Protein AF-A0A9D1VK44-F1 (afdb_monomer)

Solvent-accessible surface area (backbone atoms only — not comparable to full-atom values): 9020 Å² total; per-residue (Å²): 110,69,69,59,54,52,52,53,50,52,52,52,51,51,52,52,52,53,52,52,52,53,51,53,52,52,52,50,50,52,52,49,49,52,53,49,53,51,46,45,76,77,48,66,96,81,72,76,74,81,75,98,68,89,51,65,71,57,52,52,51,41,52,53,52,37,50,54,50,52,52,49,52,49,53,52,50,51,49,55,50,49,48,52,51,51,40,51,51,49,54,53,50,52,54,64,50,46,57,60,44,54,52,49,40,53,52,24,54,52,50,30,51,50,28,63,76,68,70,48,62,67,69,57,36,55,48,23,51,51,51,38,55,50,47,51,52,52,52,51,54,53,52,52,56,52,60,73,52,47,79,74,79,74,79,65,82,75,87,133

InterPro domains:
  IPR003661 Signal transduction histidine kinase, dimerisation/phosphoacceptor domain [PF00512] (86-145)
  IPR003661 Signal transduction histidine kinase, dimerisation/phosphoacceptor domain [SM00388] (85-153)
  IPR003661 Signal transduction histidine kinase, dimerisation/phosphoacceptor domain [cd00082] (83-144)
  IPR036097 Signal transduction histidine kinase, dimerisation/phosphoacceptor domain superfamily [SSF47384] (68-148)

Mean predicted aligned error: 12.7 Å

Sequence (160 aa):
MLVLFIILSAVLLSLLIWQKIKYWTLEKDIAYISSRLESLSLTSENGYLLLPTDCIAVKKLGASINRLLQDFYTDKAEFKRSQRAMAQVLTNISHDIRTPLTVLKGNSEMLFSRAKESSLPESFQAMAEKIDQKADQLTAAINDYHLYLQPYPLRGGSDC

Nearest PDB structures (foldseek):
  5c21-assembly1_B  TM=5.9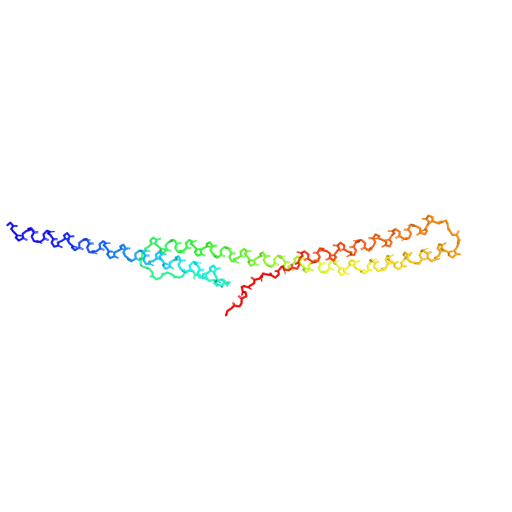64E-01  e=3.259E+00  Escherichia coli
  5nen-assembly1_B  TM=4.465E-01  e=1.167E+00  Serratia marcescens
  5c21-assembly1_A  TM=4.321E-01  e=6.729E+00  Escherichia coli

Radius of gyration: 35.54 Å; Cα contacts (8 Å, |Δi|>4): 63; chains: 1; bounding box: 73×33×110 Å

Structure (mmCIF, N/CA/C/O backbone):
data_AF-A0A9D1VK44-F1
#
_entry.id   AF-A0A9D1VK44-F1
#
loop_
_atom_site.group_PDB
_atom_site.id
_atom_site.type_symbol
_atom_site.label_atom_id
_atom_site.label_alt_id
_atom_site.label_comp_id
_atom_site.label_asym_id
_atom_site.label_entity_id
_atom_site.label_seq_id
_atom_site.pdbx_PDB_ins_code
_atom_site.Cartn_x
_atom_site.Cartn_y
_atom_site.Cartn_z
_atom_site.occupancy
_atom_site.B_iso_or_equiv
_atom_site.auth_seq_id
_atom_site.auth_comp_id
_atom_site.auth_asym_id
_atom_site.auth_atom_id
_atom_site.pdbx_PDB_model_num
ATOM 1 N N . MET A 1 1 ? 41.505 -3.090 -60.498 1.00 84.88 1 MET A N 1
ATOM 2 C CA . MET A 1 1 ? 41.719 -3.840 -59.240 1.00 84.88 1 MET A CA 1
ATOM 3 C C . MET A 1 1 ? 41.717 -2.935 -58.008 1.00 84.88 1 MET A C 1
ATOM 5 O O . MET A 1 1 ? 40.792 -3.063 -57.225 1.00 84.88 1 MET A O 1
ATOM 9 N N . LEU A 1 2 ? 42.644 -1.976 -57.847 1.00 91.06 2 LEU A N 1
ATOM 10 C CA . LEU A 1 2 ? 42.716 -1.113 -56.644 1.00 91.06 2 LEU A CA 1
ATOM 11 C C . LEU A 1 2 ? 41.445 -0.291 -56.359 1.00 91.06 2 LEU A C 1
ATOM 13 O O . LEU A 1 2 ? 40.969 -0.278 -55.231 1.00 91.06 2 LEU A O 1
ATOM 17 N N . VAL A 1 3 ? 40.852 0.330 -57.383 1.00 92.81 3 VAL A N 1
ATOM 18 C CA . VAL A 1 3 ? 39.609 1.114 -57.230 1.00 92.81 3 VAL A CA 1
ATOM 19 C C . VAL A 1 3 ? 38.457 0.251 -56.701 1.00 92.81 3 VAL A C 1
ATOM 21 O O . VAL A 1 3 ? 37.699 0.687 -55.842 1.00 92.81 3 VAL A O 1
ATOM 24 N N . LEU A 1 4 ? 38.368 -1.004 -57.152 1.00 91.81 4 LEU A N 1
ATOM 25 C CA . LEU A 1 4 ? 37.338 -1.943 -56.709 1.00 91.81 4 LEU A CA 1
ATOM 26 C C . LEU A 1 4 ? 37.522 -2.321 -55.230 1.00 91.81 4 LEU A C 1
ATOM 28 O O . LEU A 1 4 ? 36.548 -2.347 -54.486 1.00 91.81 4 LEU A O 1
ATOM 32 N N . PHE A 1 5 ? 38.768 -2.523 -54.783 1.00 92.69 5 PHE A N 1
ATOM 33 C CA . PHE A 1 5 ? 39.081 -2.754 -53.368 1.00 92.69 5 PHE A CA 1
ATOM 34 C C . PHE A 1 5 ? 38.75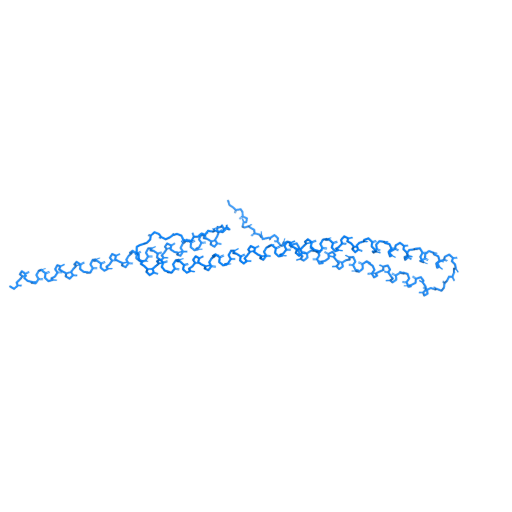8 -1.543 -52.484 1.00 92.69 5 PHE A C 1
ATOM 36 O O . PHE A 1 5 ? 38.241 -1.720 -51.383 1.00 92.69 5 PHE A O 1
ATOM 43 N N . ILE A 1 6 ? 39.008 -0.321 -52.962 1.00 94.81 6 ILE A N 1
ATOM 44 C CA . ILE A 1 6 ? 38.684 0.910 -52.224 1.00 94.81 6 ILE A CA 1
ATOM 45 C C . ILE A 1 6 ? 37.168 1.056 -52.055 1.00 94.81 6 ILE A C 1
ATOM 47 O O . ILE A 1 6 ? 36.704 1.330 -50.951 1.00 94.81 6 ILE A O 1
ATOM 51 N N . ILE A 1 7 ? 36.391 0.817 -53.115 1.00 94.94 7 ILE A N 1
ATOM 52 C CA . ILE A 1 7 ? 34.923 0.882 -53.056 1.00 94.94 7 ILE A CA 1
ATOM 53 C C . ILE A 1 7 ? 34.377 -0.192 -52.110 1.00 94.94 7 ILE A C 1
ATOM 55 O O . ILE A 1 7 ? 33.554 0.115 -51.251 1.00 94.94 7 ILE A O 1
ATOM 59 N N . LEU A 1 8 ? 34.865 -1.432 -52.213 1.00 93.56 8 LEU A N 1
ATOM 60 C CA . LEU A 1 8 ? 34.428 -2.530 -51.348 1.00 93.56 8 LEU A CA 1
ATOM 61 C C . LEU A 1 8 ? 34.736 -2.242 -49.869 1.00 93.56 8 LEU A C 1
ATOM 63 O O . LEU A 1 8 ? 33.892 -2.460 -49.001 1.00 93.56 8 LEU A O 1
ATOM 67 N N . SER A 1 9 ? 35.923 -1.691 -49.599 1.00 92.81 9 SER A N 1
ATOM 68 C CA . SER A 1 9 ? 36.342 -1.256 -48.264 1.00 92.81 9 SER A CA 1
ATOM 69 C C . SER A 1 9 ? 35.457 -0.127 -47.727 1.00 92.81 9 SER A C 1
ATOM 71 O O . SER A 1 9 ? 34.981 -0.204 -46.596 1.00 92.81 9 SER A O 1
ATOM 73 N N . ALA A 1 10 ? 35.151 0.883 -48.546 1.00 94.81 10 ALA A N 1
ATOM 74 C CA . ALA A 1 10 ? 34.282 1.993 -48.158 1.00 94.81 10 ALA A CA 1
ATOM 75 C C . ALA A 1 10 ? 32.849 1.533 -47.841 1.00 94.81 10 ALA A C 1
ATOM 77 O O . ALA A 1 10 ? 32.267 1.964 -46.843 1.00 94.81 10 ALA A O 1
ATOM 78 N N . VAL A 1 11 ? 32.294 0.614 -48.640 1.00 95.19 11 VAL A N 1
ATOM 79 C CA . VAL A 1 11 ? 30.973 0.018 -48.389 1.00 95.19 11 VAL A CA 1
ATOM 80 C C . VAL A 1 11 ? 30.977 -0.747 -47.067 1.00 95.19 11 VAL A C 1
ATOM 82 O O . VAL A 1 11 ? 30.095 -0.527 -46.235 1.00 95.19 11 VAL A O 1
ATOM 85 N N . LEU A 1 12 ? 31.992 -1.578 -46.821 1.00 93.00 12 LEU A N 1
ATOM 86 C CA . LEU A 1 12 ? 32.113 -2.320 -45.568 1.00 93.00 12 LEU A CA 1
ATOM 87 C C . LEU A 1 12 ? 32.220 -1.376 -44.360 1.00 93.00 12 LEU A C 1
ATOM 89 O O . LEU A 1 12 ? 31.523 -1.565 -43.364 1.00 93.00 12 LEU A O 1
ATOM 93 N N . LEU A 1 13 ? 33.028 -0.317 -44.468 1.00 94.25 13 LEU A N 1
ATOM 94 C CA . LEU A 1 13 ? 33.185 0.687 -43.417 1.00 94.25 13 LEU A CA 1
ATOM 95 C C . LEU A 1 13 ? 31.858 1.398 -43.114 1.00 94.25 13 LEU A C 1
ATOM 97 O O . LEU A 1 13 ? 31.506 1.584 -41.951 1.00 94.25 13 LEU A O 1
ATOM 101 N N . SER A 1 14 ? 31.089 1.744 -44.151 1.00 91.06 14 SER A N 1
ATOM 102 C CA . SER A 1 14 ? 29.781 2.389 -43.995 1.00 91.06 14 SER A CA 1
ATOM 103 C C . SER A 1 14 ? 28.766 1.496 -43.271 1.00 91.06 14 SER A C 1
ATOM 105 O O . SER A 1 14 ? 28.054 1.970 -42.384 1.00 91.06 14 SER A O 1
ATOM 107 N N . LEU A 1 15 ? 28.756 0.190 -43.568 1.00 92.56 15 LEU A N 1
ATOM 108 C CA . LEU A 1 15 ? 27.903 -0.789 -42.890 1.00 92.56 15 LEU A CA 1
ATOM 109 C C . LEU A 1 15 ? 28.279 -0.933 -41.410 1.00 92.56 15 LEU A C 1
ATOM 111 O O . LEU A 1 15 ? 27.393 -0.948 -40.555 1.00 92.56 15 LEU A O 1
ATOM 115 N N . LEU A 1 16 ? 29.579 -0.969 -41.095 1.00 91.25 16 LEU A N 1
ATOM 116 C CA . LEU A 1 16 ? 30.067 -1.038 -39.713 1.00 91.25 16 LEU A CA 1
ATOM 117 C C . LEU A 1 16 ? 29.696 0.214 -38.907 1.00 91.25 16 LEU A C 1
ATOM 119 O O . LEU A 1 16 ? 29.247 0.104 -37.764 1.00 91.25 16 LEU A O 1
ATOM 123 N N . ILE A 1 17 ? 29.836 1.403 -39.501 1.00 90.81 17 ILE A N 1
ATOM 124 C CA . ILE A 1 17 ? 29.435 2.668 -38.869 1.00 90.81 17 ILE A CA 1
ATOM 125 C C . ILE A 1 17 ? 27.926 2.667 -38.603 1.00 90.81 17 ILE A C 1
ATOM 127 O O . ILE A 1 17 ? 27.497 2.987 -37.493 1.00 90.81 17 ILE A O 1
ATOM 131 N N . TRP A 1 18 ? 27.118 2.246 -39.580 1.00 90.31 18 TRP A N 1
ATOM 132 C CA . TRP A 1 18 ? 25.665 2.191 -39.425 1.00 90.31 18 TRP A CA 1
ATOM 133 C C . TRP A 1 18 ? 25.230 1.217 -38.326 1.00 90.31 18 TRP A C 1
ATOM 135 O O . TRP A 1 18 ? 24.371 1.548 -37.502 1.00 90.31 18 TRP A O 1
ATOM 145 N N . GLN A 1 19 ? 25.860 0.043 -38.264 1.00 85.06 19 GLN A N 1
ATOM 146 C CA . GLN A 1 19 ? 25.600 -0.945 -37.223 1.00 85.06 19 GLN A CA 1
ATOM 147 C C . GLN A 1 19 ? 25.933 -0.386 -35.837 1.00 85.06 19 GLN A C 1
ATOM 149 O O . GLN A 1 19 ? 25.120 -0.494 -34.918 1.00 85.06 19 GLN A O 1
ATOM 154 N N . LYS A 1 20 ? 27.081 0.282 -35.691 1.00 86.06 20 LYS A N 1
ATOM 155 C CA . LYS A 1 20 ? 27.512 0.868 -34.418 1.00 86.06 20 LYS A CA 1
ATOM 156 C C . LYS A 1 20 ? 26.557 1.957 -33.924 1.00 86.06 20 LYS A C 1
ATOM 158 O O . LYS A 1 20 ? 26.226 1.968 -32.741 1.00 86.06 20 LYS A O 1
ATOM 163 N N . ILE A 1 21 ? 26.060 2.813 -34.823 1.00 82.25 21 ILE A N 1
ATOM 164 C CA . ILE A 1 21 ? 25.057 3.837 -34.486 1.00 82.25 21 ILE A CA 1
ATOM 165 C C . ILE A 1 21 ? 23.777 3.181 -33.951 1.00 82.25 21 ILE A C 1
ATOM 167 O O . ILE A 1 21 ? 23.278 3.594 -32.907 1.00 82.25 21 ILE A O 1
ATOM 171 N N . LYS A 1 22 ? 23.276 2.121 -34.602 1.00 81.38 22 LYS A N 1
ATOM 172 C CA . LYS A 1 22 ? 22.075 1.407 -34.132 1.00 81.38 22 LYS A CA 1
ATOM 173 C C . LYS A 1 22 ? 22.243 0.801 -32.737 1.00 81.38 22 LYS A C 1
ATOM 175 O O . LYS A 1 22 ? 21.322 0.909 -31.930 1.00 81.38 22 LYS A O 1
ATOM 180 N N . TYR A 1 23 ? 23.394 0.192 -32.449 1.00 81.31 23 TYR A N 1
ATOM 181 C CA . TYR A 1 23 ? 23.675 -0.365 -31.121 1.00 81.31 23 TYR A CA 1
ATOM 182 C C . TYR A 1 23 ? 23.718 0.718 -30.040 1.00 81.31 23 TYR A C 1
ATOM 184 O O . TYR A 1 23 ? 23.100 0.554 -28.993 1.00 81.31 23 TYR A O 1
ATOM 192 N N . TRP A 1 24 ? 24.375 1.846 -30.320 1.00 76.25 24 TRP A N 1
ATOM 193 C CA . TRP A 1 24 ? 24.466 2.966 -29.380 1.00 76.25 24 TRP A CA 1
ATOM 194 C C . TRP A 1 24 ? 23.103 3.593 -29.069 1.00 76.25 24 TRP A C 1
ATOM 196 O O . TRP A 1 24 ? 22.844 3.964 -27.926 1.00 76.25 24 TRP A O 1
ATOM 206 N N . THR A 1 25 ? 22.217 3.708 -30.061 1.00 76.06 25 THR A N 1
ATOM 207 C CA . THR A 1 25 ? 20.848 4.193 -29.830 1.00 76.06 25 THR A CA 1
ATOM 208 C C . THR A 1 25 ? 20.051 3.220 -28.960 1.00 76.06 25 THR A C 1
ATOM 210 O O . THR A 1 25 ? 19.405 3.650 -28.011 1.00 76.06 25 THR A O 1
ATOM 213 N N . LEU A 1 26 ? 20.148 1.912 -29.220 1.00 75.12 26 LEU A N 1
ATOM 214 C CA . LEU A 1 26 ? 19.444 0.894 -28.435 1.00 75.12 26 LEU A CA 1
ATOM 215 C C . LEU A 1 26 ? 19.900 0.867 -26.969 1.00 75.12 26 LEU A C 1
ATOM 217 O O . LEU A 1 26 ? 19.076 0.746 -26.068 1.00 75.12 26 LEU A O 1
ATOM 221 N N . GLU A 1 27 ? 21.203 0.999 -26.728 1.00 77.81 27 GLU A N 1
ATOM 222 C CA . GLU A 1 27 ? 21.768 1.041 -25.378 1.00 77.81 27 GLU A CA 1
ATOM 223 C C . GLU A 1 27 ? 21.270 2.264 -24.594 1.00 77.81 27 GLU A C 1
ATOM 225 O O . GLU A 1 27 ? 20.874 2.138 -23.435 1.00 77.81 27 GLU A O 1
ATOM 230 N N . LYS A 1 28 ? 21.190 3.432 -25.247 1.00 75.75 28 LYS A N 1
ATOM 231 C CA . LYS A 1 28 ? 20.604 4.644 -24.653 1.00 75.75 28 LYS A CA 1
ATOM 232 C C . LYS A 1 28 ? 19.123 4.480 -24.340 1.00 75.75 28 LYS A C 1
ATOM 234 O O . LYS A 1 28 ? 18.696 4.898 -23.269 1.00 75.75 28 LYS A O 1
ATOM 239 N N . ASP A 1 29 ? 18.358 3.861 -25.234 1.00 74.31 29 ASP A N 1
ATOM 240 C CA . ASP A 1 29 ? 16.934 3.614 -25.012 1.00 74.31 29 ASP A CA 1
ATOM 241 C C . ASP A 1 29 ? 16.710 2.678 -23.817 1.00 74.31 29 ASP A C 1
ATOM 243 O O . ASP A 1 29 ? 15.848 2.939 -22.982 1.00 74.31 29 ASP A O 1
ATOM 247 N N . ILE A 1 30 ? 17.514 1.616 -23.690 1.00 75.31 30 ILE A N 1
ATOM 248 C CA . ILE A 1 30 ? 17.455 0.691 -22.548 1.00 75.31 30 ILE A CA 1
ATOM 249 C C . ILE A 1 30 ? 17.859 1.403 -21.252 1.00 75.31 30 ILE A C 1
ATOM 251 O O . ILE A 1 30 ? 17.156 1.282 -20.251 1.00 75.31 30 ILE A O 1
ATOM 255 N N . ALA A 1 31 ? 18.937 2.190 -21.260 1.00 78.50 31 ALA A N 1
ATOM 256 C CA . ALA A 1 31 ? 19.344 2.980 -20.096 1.00 78.50 31 ALA A CA 1
ATOM 257 C C . ALA A 1 31 ? 18.275 4.017 -19.698 1.00 78.50 31 ALA A C 1
ATOM 259 O O . ALA A 1 31 ? 18.029 4.254 -18.511 1.00 78.50 31 ALA A O 1
ATOM 260 N N . TYR A 1 32 ? 17.586 4.602 -20.682 1.00 74.56 32 TYR A N 1
ATOM 261 C CA . TYR A 1 32 ? 16.466 5.508 -20.454 1.00 74.56 32 TYR A CA 1
ATOM 262 C C . TYR A 1 32 ? 15.256 4.781 -19.850 1.00 74.56 32 TYR A C 1
ATOM 264 O O . TYR A 1 32 ? 14.671 5.281 -18.894 1.00 74.56 32 TYR A O 1
ATOM 272 N N . ILE A 1 33 ? 14.913 3.578 -20.330 1.00 73.44 33 ILE A N 1
ATOM 273 C CA . ILE A 1 33 ? 13.887 2.730 -19.698 1.00 73.44 33 ILE A CA 1
ATOM 274 C C . ILE A 1 33 ? 14.246 2.474 -18.239 1.00 73.44 33 ILE A C 1
ATOM 276 O O . ILE A 1 33 ? 13.422 2.746 -17.372 1.00 73.44 33 ILE A O 1
ATOM 280 N N . SER A 1 34 ? 15.459 1.989 -17.969 1.00 73.12 34 SER A N 1
ATOM 281 C CA . SER A 1 34 ? 15.895 1.621 -16.619 1.00 73.12 34 SER A CA 1
ATOM 282 C C . SER A 1 34 ? 15.846 2.805 -15.655 1.00 73.12 34 SER A C 1
ATOM 284 O O . SER A 1 34 ? 15.250 2.694 -14.588 1.00 73.12 34 SER A O 1
ATOM 286 N N . SER A 1 35 ? 16.379 3.962 -16.055 1.00 72.06 35 SER A N 1
ATOM 287 C CA . SER A 1 35 ? 16.362 5.175 -15.222 1.00 72.06 35 SER A CA 1
ATOM 288 C C . SER A 1 35 ? 14.951 5.726 -14.998 1.00 72.06 35 SER A C 1
ATOM 290 O O . SER A 1 35 ? 14.620 6.176 -13.901 1.00 72.06 35 SER A O 1
ATOM 292 N N . ARG A 1 36 ? 14.070 5.659 -16.004 1.00 69.12 36 ARG A N 1
ATOM 293 C CA . ARG A 1 36 ? 12.669 6.061 -15.836 1.00 69.12 36 ARG A CA 1
ATOM 294 C C . ARG A 1 36 ? 11.899 5.087 -14.951 1.00 69.12 36 ARG A C 1
ATOM 296 O O . ARG A 1 36 ? 11.098 5.550 -14.145 1.00 69.12 36 ARG A O 1
ATOM 303 N N . LEU A 1 37 ? 12.158 3.785 -15.054 1.00 66.56 37 LEU A N 1
ATOM 304 C CA . LEU A 1 37 ? 11.573 2.765 -14.182 1.00 66.56 37 LEU A CA 1
ATOM 305 C C . LEU A 1 37 ? 11.994 2.978 -12.720 1.00 66.56 37 LEU A C 1
ATOM 307 O O . LEU A 1 37 ? 11.158 2.921 -11.824 1.00 66.56 37 LEU A O 1
ATOM 311 N N . GLU A 1 38 ? 13.266 3.305 -12.495 1.00 64.81 38 GLU A N 1
ATOM 312 C CA . GLU A 1 38 ? 13.806 3.655 -11.179 1.00 64.81 38 GLU A CA 1
ATOM 313 C C . GLU A 1 38 ? 13.151 4.931 -10.631 1.00 64.81 38 GLU A C 1
ATOM 315 O O . GLU A 1 38 ? 12.665 4.946 -9.502 1.00 64.81 38 GLU A O 1
ATOM 320 N N . SER A 1 39 ? 13.002 5.969 -11.461 1.00 63.09 39 SER A N 1
ATOM 321 C CA . SER A 1 39 ? 12.308 7.198 -11.058 1.00 63.09 39 SER A CA 1
ATOM 322 C C . SER A 1 39 ? 10.813 6.998 -10.780 1.00 63.09 39 SER A C 1
ATOM 324 O O . SER A 1 39 ? 10.290 7.627 -9.873 1.00 63.09 39 SER A O 1
ATOM 326 N N . LEU A 1 40 ? 10.125 6.104 -11.501 1.00 60.59 40 LEU A N 1
ATOM 327 C CA . LEU A 1 40 ? 8.721 5.748 -11.248 1.00 60.59 40 LEU A CA 1
ATOM 328 C C . LEU A 1 40 ? 8.564 4.917 -9.971 1.00 60.59 40 LEU A C 1
ATOM 330 O O . LEU A 1 40 ? 7.582 5.068 -9.247 1.00 60.59 40 LEU A O 1
ATOM 334 N N . SER A 1 41 ? 9.551 4.070 -9.667 1.00 52.69 41 SER A N 1
ATOM 335 C CA . SER A 1 41 ? 9.616 3.354 -8.392 1.00 52.69 41 SER A CA 1
ATOM 336 C C . SER A 1 41 ? 9.822 4.307 -7.210 1.00 52.69 41 SER A C 1
ATOM 338 O O . SER A 1 41 ? 9.363 4.012 -6.108 1.00 52.69 41 SER A O 1
ATOM 340 N N . LEU A 1 42 ? 10.510 5.432 -7.430 1.00 50.38 42 LEU A N 1
ATOM 341 C CA . LEU A 1 42 ? 10.851 6.418 -6.399 1.00 50.38 42 LEU A CA 1
ATOM 342 C C . LEU A 1 42 ? 9.859 7.588 -6.322 1.00 50.38 42 LEU A C 1
ATOM 344 O O . LEU A 1 42 ? 9.756 8.248 -5.292 1.00 50.38 42 LEU A O 1
ATOM 348 N N . THR A 1 43 ? 9.134 7.889 -7.398 1.00 50.62 43 THR A N 1
ATOM 349 C CA . THR A 1 43 ? 8.294 9.081 -7.526 1.00 50.62 43 THR A CA 1
ATOM 350 C C . THR A 1 43 ? 7.041 8.772 -8.349 1.00 50.62 43 THR A C 1
ATOM 352 O O . THR A 1 43 ? 7.098 8.553 -9.555 1.00 50.62 43 THR A O 1
ATOM 355 N N . SER A 1 44 ? 5.891 8.901 -7.688 1.00 51.44 44 SER A N 1
ATOM 356 C CA . SER A 1 44 ? 4.568 9.189 -8.258 1.00 51.44 44 SER A CA 1
ATOM 357 C C . SER A 1 44 ? 3.556 8.045 -8.407 1.00 51.44 44 SER A C 1
ATOM 359 O O . SER A 1 44 ? 3.764 6.988 -9.002 1.00 51.44 44 SER A O 1
ATOM 361 N N . GLU A 1 45 ? 2.384 8.348 -7.859 1.00 53.69 45 GLU A N 1
ATOM 362 C CA . GLU A 1 45 ? 1.106 7.673 -7.998 1.00 53.69 45 GLU A CA 1
ATOM 363 C C . GLU A 1 45 ? 0.533 7.916 -9.410 1.00 53.69 45 GLU A C 1
ATOM 365 O O . GLU A 1 45 ? -0.202 8.875 -9.588 1.00 53.69 45 GLU A O 1
ATOM 370 N N . ASN A 1 46 ? 0.812 7.044 -10.393 1.00 54.09 46 ASN A N 1
ATOM 371 C CA . ASN A 1 46 ? 0.219 7.012 -11.759 1.00 54.09 46 ASN A CA 1
ATOM 372 C C . ASN A 1 46 ? 1.104 7.530 -12.918 1.00 54.09 46 ASN A C 1
ATOM 374 O O . ASN A 1 46 ? 0.593 8.088 -13.893 1.00 54.09 46 ASN A O 1
ATOM 378 N N . GLY A 1 47 ? 2.426 7.358 -12.865 1.00 60.00 47 GLY A N 1
ATOM 379 C CA . GLY A 1 47 ? 3.290 7.720 -13.994 1.00 60.00 47 GLY A CA 1
ATOM 380 C C . GLY A 1 47 ? 3.346 6.642 -15.089 1.00 60.00 47 GLY A C 1
ATOM 381 O O . GLY A 1 47 ? 3.606 5.477 -14.802 1.00 60.00 47 GLY A O 1
ATOM 382 N N . TYR A 1 48 ? 3.154 7.035 -16.354 1.00 63.59 48 TYR A N 1
ATOM 383 C CA . TYR A 1 48 ? 3.418 6.183 -17.522 1.00 63.59 48 TYR A CA 1
ATOM 384 C C . TYR A 1 48 ? 4.859 6.362 -18.023 1.00 63.59 48 TYR A C 1
ATOM 386 O O . TYR A 1 48 ? 5.420 7.464 -18.021 1.00 63.59 48 TYR A O 1
ATOM 394 N N . LEU A 1 49 ? 5.452 5.278 -18.517 1.00 68.81 49 LEU A N 1
ATOM 395 C CA . LEU A 1 49 ? 6.736 5.262 -19.201 1.00 68.81 49 LEU A CA 1
ATOM 396 C C . LEU A 1 49 ? 6.558 5.741 -20.653 1.00 68.81 49 LEU A C 1
ATOM 398 O O . LEU A 1 49 ? 6.073 5.007 -21.515 1.00 68.81 49 LEU A O 1
ATOM 402 N N . LEU A 1 50 ? 6.952 6.983 -20.935 1.00 65.31 50 LEU A N 1
ATOM 403 C CA . LEU A 1 50 ? 6.998 7.531 -22.294 1.00 65.31 50 LEU A CA 1
ATOM 404 C C . LEU A 1 50 ? 8.409 7.375 -22.859 1.00 65.31 50 LEU A C 1
ATOM 406 O O . LEU A 1 50 ? 9.365 7.843 -22.251 1.00 65.31 50 LEU A O 1
ATOM 410 N N . LEU A 1 51 ? 8.532 6.719 -24.013 1.00 64.12 51 LEU A N 1
ATOM 411 C CA . LEU A 1 51 ? 9.809 6.355 -24.629 1.00 64.12 51 LEU A CA 1
ATOM 412 C C . LEU A 1 51 ? 10.005 7.075 -25.968 1.00 64.12 51 LEU A C 1
ATOM 414 O O . LEU A 1 51 ? 9.326 6.726 -26.937 1.00 64.12 51 LEU A O 1
ATOM 418 N N . PRO A 1 52 ? 10.935 8.041 -26.059 1.00 57.97 52 PRO A N 1
ATOM 419 C CA . PRO A 1 52 ? 11.299 8.679 -27.318 1.00 57.97 52 PRO A CA 1
ATOM 420 C C . PRO A 1 52 ? 12.289 7.789 -28.091 1.00 57.97 52 PRO A C 1
ATOM 422 O O . PRO A 1 52 ? 13.476 8.076 -28.155 1.00 57.97 52 PRO A O 1
ATOM 425 N N . THR A 1 53 ? 11.802 6.682 -28.652 1.00 66.38 53 THR A N 1
ATOM 426 C CA . THR A 1 53 ? 12.583 5.762 -29.503 1.00 66.38 53 THR A CA 1
ATOM 427 C C . THR A 1 53 ? 11.844 5.505 -30.808 1.00 66.38 53 THR A C 1
ATOM 429 O O . THR A 1 53 ? 10.618 5.518 -30.821 1.00 66.38 53 THR A O 1
ATOM 432 N N . ASP A 1 54 ? 12.557 5.211 -31.895 1.00 65.88 54 ASP A N 1
ATOM 433 C CA . ASP A 1 54 ? 11.976 4.746 -33.164 1.00 65.88 54 ASP A CA 1
ATOM 434 C C . ASP A 1 54 ? 12.031 3.220 -33.325 1.00 65.88 54 ASP A C 1
ATOM 436 O O . ASP A 1 54 ? 11.466 2.660 -34.268 1.00 65.88 54 ASP A O 1
ATOM 440 N N . CYS A 1 55 ? 12.654 2.511 -32.379 1.00 73.00 55 CYS A N 1
ATOM 441 C CA . CYS A 1 55 ? 12.739 1.058 -32.411 1.00 73.00 55 CYS A CA 1
ATOM 442 C C . CYS A 1 55 ? 11.403 0.413 -32.014 1.00 73.00 55 CYS A C 1
ATOM 444 O O . CYS A 1 55 ? 10.965 0.485 -30.865 1.00 73.00 55 CYS A O 1
ATOM 446 N N . ILE A 1 56 ? 10.771 -0.288 -32.960 1.00 77.12 56 ILE A N 1
ATOM 447 C CA . ILE A 1 56 ? 9.473 -0.956 -32.757 1.00 77.12 56 ILE A CA 1
ATOM 448 C C . ILE A 1 56 ? 9.528 -1.974 -31.603 1.00 77.12 56 ILE A C 1
ATOM 450 O O . ILE A 1 56 ? 8.584 -2.064 -30.818 1.00 77.12 56 ILE A O 1
ATOM 454 N N . ALA A 1 57 ? 10.634 -2.714 -31.460 1.00 75.69 57 ALA A N 1
ATOM 455 C CA . ALA A 1 57 ? 10.798 -3.697 -30.386 1.00 75.69 57 ALA A CA 1
ATOM 456 C C . ALA A 1 57 ? 10.804 -3.038 -28.995 1.00 75.69 57 ALA A C 1
ATOM 458 O O . ALA A 1 57 ? 10.139 -3.520 -28.079 1.00 75.69 57 ALA A O 1
ATOM 459 N N . VAL A 1 58 ? 11.487 -1.896 -28.862 1.00 75.06 58 VAL A N 1
ATOM 460 C CA . VAL A 1 58 ? 11.556 -1.127 -27.611 1.00 75.06 58 VAL A CA 1
ATOM 461 C C . VAL A 1 58 ? 10.208 -0.471 -27.300 1.00 75.06 58 VAL A C 1
ATOM 463 O O . VAL A 1 58 ? 9.753 -0.536 -26.161 1.00 75.06 58 VAL A O 1
ATOM 466 N N . LYS A 1 59 ? 9.501 0.066 -28.309 1.00 77.00 59 LYS A N 1
ATOM 467 C CA . LYS A 1 59 ? 8.120 0.566 -28.142 1.00 77.00 59 LYS A CA 1
ATOM 468 C C . LYS A 1 59 ? 7.183 -0.517 -27.611 1.00 77.00 59 LYS A C 1
ATOM 470 O O . LYS A 1 59 ? 6.407 -0.258 -26.695 1.00 77.00 59 LYS A O 1
ATOM 475 N N . LYS A 1 60 ? 7.265 -1.735 -28.160 1.00 80.50 60 LYS A N 1
ATOM 476 C CA . LYS A 1 60 ? 6.435 -2.869 -27.727 1.00 80.50 60 LYS A CA 1
ATOM 477 C C . LYS A 1 60 ? 6.730 -3.265 -26.280 1.00 80.50 60 LYS A C 1
ATOM 479 O O . LYS A 1 60 ? 5.793 -3.504 -25.525 1.00 80.50 60 LYS A O 1
ATOM 484 N N . LEU A 1 61 ? 8.003 -3.285 -25.884 1.00 82.38 61 LEU A N 1
ATOM 485 C CA . LEU A 1 61 ? 8.398 -3.527 -24.495 1.00 82.38 61 LEU A CA 1
ATOM 486 C C . LEU A 1 61 ? 7.860 -2.434 -23.558 1.00 82.38 61 LEU A C 1
ATOM 488 O O . LEU A 1 61 ? 7.237 -2.753 -22.549 1.00 82.38 61 LEU A O 1
ATOM 492 N N . GLY A 1 62 ? 8.031 -1.160 -23.921 1.00 81.62 62 GLY A N 1
ATOM 493 C CA . GLY A 1 62 ? 7.508 -0.026 -23.157 1.00 81.62 62 GLY A CA 1
ATOM 494 C C . GLY A 1 62 ? 5.990 -0.067 -22.978 1.00 81.62 62 GLY A C 1
ATOM 495 O O . GLY A 1 62 ? 5.492 0.176 -21.883 1.00 81.62 62 GLY A O 1
ATOM 496 N N . ALA A 1 63 ? 5.247 -0.447 -24.022 1.00 83.62 63 ALA A N 1
ATOM 497 C CA . ALA A 1 63 ? 3.798 -0.626 -23.947 1.00 83.62 63 ALA A CA 1
ATOM 498 C C . ALA A 1 63 ? 3.394 -1.760 -22.988 1.00 83.62 63 ALA A C 1
ATOM 500 O O . ALA A 1 63 ? 2.469 -1.585 -22.196 1.00 83.62 63 ALA A O 1
ATOM 501 N N . SER A 1 64 ? 4.101 -2.897 -23.013 1.00 85.38 64 SER A N 1
ATOM 502 C CA . SER A 1 64 ? 3.868 -3.993 -22.062 1.00 85.38 64 SER A CA 1
ATOM 503 C C . SER A 1 64 ? 4.138 -3.568 -20.617 1.00 85.38 64 SER A C 1
ATOM 505 O O . SER A 1 64 ? 3.342 -3.879 -19.735 1.00 85.38 64 SER A O 1
ATOM 507 N N . ILE A 1 65 ? 5.220 -2.821 -20.377 1.00 85.75 65 ILE A N 1
ATOM 508 C CA . ILE A 1 65 ? 5.543 -2.274 -19.051 1.00 85.75 65 ILE A CA 1
ATOM 509 C C . ILE A 1 65 ? 4.449 -1.307 -18.589 1.00 85.75 65 ILE A C 1
ATOM 511 O O . ILE A 1 65 ? 3.982 -1.410 -17.461 1.00 85.75 65 ILE A O 1
ATOM 515 N N . ASN A 1 66 ? 3.991 -0.408 -19.462 1.00 83.44 66 ASN A N 1
ATOM 516 C CA . ASN A 1 66 ? 2.911 0.525 -19.140 1.00 83.44 66 ASN A CA 1
ATOM 517 C C . ASN A 1 66 ? 1.610 -0.176 -18.772 1.00 83.44 66 ASN A C 1
ATOM 519 O O . ASN A 1 66 ? 0.938 0.263 -17.846 1.00 83.44 66 ASN A O 1
ATOM 523 N N . ARG A 1 67 ? 1.268 -1.265 -19.464 1.00 87.12 67 ARG A N 1
ATOM 524 C CA . ARG A 1 67 ? 0.091 -2.063 -19.122 1.00 87.12 67 ARG A CA 1
ATOM 525 C C . ARG A 1 67 ? 0.218 -2.665 -17.723 1.00 87.12 67 ARG A C 1
ATOM 527 O O . ARG A 1 67 ? -0.696 -2.519 -16.927 1.00 87.12 67 ARG A O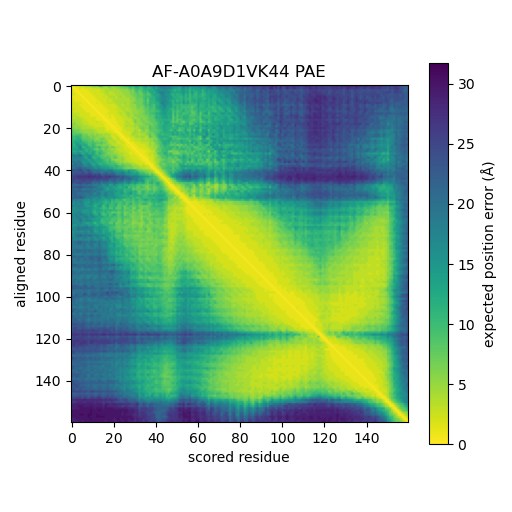 1
ATOM 534 N N . LEU A 1 68 ? 1.373 -3.247 -17.398 1.00 88.38 68 LEU A N 1
ATOM 535 C CA . LEU A 1 68 ? 1.630 -3.786 -16.058 1.00 88.38 68 LEU A CA 1
ATOM 536 C C . LEU A 1 68 ? 1.586 -2.700 -14.974 1.00 88.38 68 LEU A C 1
ATOM 538 O O . LEU A 1 68 ? 1.039 -2.931 -13.901 1.00 88.38 68 LEU A O 1
ATOM 542 N N . LEU A 1 69 ? 2.137 -1.513 -15.246 1.00 85.25 69 LEU A N 1
ATOM 543 C CA . LEU A 1 69 ? 2.056 -0.376 -14.326 1.00 85.25 69 LEU A CA 1
ATOM 544 C C . LEU A 1 69 ? 0.609 0.078 -14.127 1.00 85.25 69 LEU A C 1
ATOM 546 O O . LEU A 1 69 ? 0.201 0.336 -12.998 1.00 85.25 69 LEU A O 1
ATOM 550 N N . GLN A 1 70 ? -0.172 0.160 -15.203 1.00 86.38 70 GLN A N 1
ATOM 551 C CA . GLN A 1 70 ? -1.582 0.522 -15.137 1.00 86.38 70 GLN A CA 1
ATOM 552 C C . GLN A 1 70 ? -2.380 -0.478 -14.294 1.00 86.38 70 GLN A C 1
ATOM 554 O O . GLN A 1 70 ? -3.136 -0.050 -13.419 1.00 86.38 70 GLN A O 1
ATOM 559 N N . ASP A 1 71 ? -2.175 -1.777 -14.510 1.00 88.81 71 ASP A N 1
ATOM 560 C CA . ASP A 1 71 ? -2.812 -2.835 -13.722 1.00 88.81 71 ASP A CA 1
ATOM 561 C C . ASP A 1 71 ? -2.403 -2.702 -12.241 1.00 88.81 71 ASP A C 1
ATOM 563 O O . ASP A 1 71 ? -3.256 -2.613 -11.362 1.00 88.81 71 ASP A O 1
ATOM 567 N N . PHE A 1 72 ? -1.108 -2.518 -11.957 1.00 87.38 72 PHE A N 1
ATOM 568 C CA . PHE A 1 72 ? -0.601 -2.325 -10.595 1.00 87.38 72 PHE A CA 1
ATOM 569 C C . PHE A 1 72 ? -1.195 -1.101 -9.881 1.00 87.38 72 PHE A C 1
ATOM 571 O O . PHE A 1 72 ? -1.575 -1.188 -8.712 1.00 87.38 72 PHE A O 1
ATOM 578 N N . TYR A 1 73 ? -1.266 0.060 -10.541 1.00 83.75 73 TYR A N 1
ATOM 579 C CA . TYR A 1 73 ? -1.844 1.262 -9.933 1.00 83.75 73 TYR A CA 1
ATOM 580 C C . TYR A 1 73 ? -3.357 1.126 -9.730 1.00 83.75 73 TYR A C 1
ATOM 582 O O . TYR A 1 73 ? -3.864 1.600 -8.711 1.00 83.75 73 TYR A O 1
ATOM 590 N N . THR A 1 74 ? -4.055 0.452 -10.649 1.00 88.44 74 THR A N 1
ATOM 591 C CA . THR A 1 74 ? -5.482 0.119 -10.510 1.00 88.44 74 THR A CA 1
ATOM 592 C C . THR A 1 74 ? -5.705 -0.758 -9.283 1.00 88.44 74 THR A C 1
ATOM 594 O O . THR A 1 74 ? -6.423 -0.348 -8.369 1.00 88.44 74 THR A O 1
ATOM 597 N N . ASP A 1 75 ? -4.992 -1.880 -9.186 1.00 88.75 75 ASP A N 1
ATOM 598 C CA . ASP A 1 75 ? -5.088 -2.814 -8.062 1.00 88.75 75 ASP A CA 1
ATOM 599 C C . ASP A 1 75 ? -4.725 -2.136 -6.735 1.00 88.75 75 ASP A C 1
ATOM 601 O O . ASP A 1 75 ? -5.407 -2.294 -5.721 1.00 88.75 75 ASP A O 1
ATOM 605 N N . LYS A 1 76 ? -3.677 -1.303 -6.726 1.00 87.56 76 LYS A N 1
ATOM 606 C CA . LYS A 1 76 ? -3.273 -0.528 -5.545 1.00 87.56 76 LYS A CA 1
ATOM 607 C C . LYS A 1 76 ? -4.357 0.460 -5.115 1.00 87.56 76 LYS A C 1
ATOM 609 O O . LYS A 1 76 ? -4.574 0.643 -3.913 1.00 87.56 76 LYS A O 1
ATOM 614 N N . ALA A 1 77 ? -5.018 1.124 -6.061 1.00 87.06 77 ALA A N 1
ATOM 615 C CA . ALA A 1 77 ? -6.104 2.053 -5.771 1.00 87.06 77 ALA A CA 1
ATOM 616 C C . ALA A 1 77 ? -7.338 1.320 -5.228 1.00 87.06 77 ALA A C 1
ATOM 618 O O . ALA A 1 77 ? -7.913 1.756 -4.225 1.00 87.06 77 ALA A O 1
ATOM 619 N N . GLU A 1 78 ? -7.707 0.189 -5.828 1.00 91.06 78 GLU A N 1
ATOM 620 C CA . GLU A 1 78 ? -8.797 -0.669 -5.357 1.00 91.06 78 GLU A CA 1
ATOM 621 C C . GLU A 1 78 ? -8.515 -1.232 -3.965 1.00 91.06 78 GLU A C 1
ATOM 623 O O . GLU A 1 78 ? -9.366 -1.140 -3.079 1.00 91.06 78 GLU A O 1
ATOM 628 N N . PHE A 1 79 ? -7.295 -1.703 -3.713 1.00 89.12 79 PHE A N 1
ATOM 629 C CA . PHE A 1 79 ? -6.870 -2.179 -2.402 1.00 89.12 79 PHE A CA 1
ATOM 630 C C . PHE A 1 79 ? -6.955 -1.080 -1.335 1.00 89.12 79 PHE A C 1
ATOM 632 O O . PHE A 1 79 ? -7.562 -1.286 -0.282 1.00 89.12 79 PHE A O 1
ATOM 639 N N . LYS A 1 80 ? -6.431 0.126 -1.618 1.00 87.25 80 LYS A N 1
ATOM 640 C CA . LYS A 1 80 ? -6.574 1.293 -0.725 1.00 87.25 80 LYS A CA 1
ATOM 641 C C . LYS A 1 80 ? -8.050 1.621 -0.466 1.00 87.25 80 LYS A C 1
ATOM 643 O O . LYS A 1 80 ? -8.417 1.963 0.658 1.00 87.25 80 LYS A O 1
ATOM 648 N N . ARG A 1 81 ? -8.910 1.533 -1.486 1.00 89.50 81 ARG A N 1
ATOM 649 C CA . ARG A 1 81 ? -10.357 1.763 -1.349 1.00 89.50 81 ARG A CA 1
ATOM 650 C C . ARG A 1 81 ? -11.013 0.700 -0.467 1.00 89.50 81 ARG A C 1
ATOM 652 O O . ARG A 1 81 ? -11.794 1.065 0.407 1.00 89.50 81 ARG A O 1
ATOM 659 N N . SER A 1 82 ? -10.661 -0.570 -0.650 1.00 90.06 82 SER A N 1
ATOM 660 C CA . SER A 1 82 ? -11.146 -1.685 0.167 1.00 90.06 82 SER A CA 1
ATOM 661 C C . SER A 1 82 ? -10.724 -1.542 1.631 1.00 90.06 82 SER A C 1
ATOM 663 O O . SER A 1 82 ? -11.562 -1.671 2.519 1.00 90.06 82 SER A O 1
ATOM 665 N N . GLN A 1 83 ? -9.464 -1.173 1.900 1.00 88.50 83 GLN A N 1
ATOM 666 C CA . GLN A 1 83 ? -8.999 -0.898 3.265 1.00 88.50 83 GLN A CA 1
ATOM 667 C C . GLN A 1 83 ? -9.814 0.210 3.942 1.00 88.50 83 GLN A C 1
ATOM 669 O O . GLN A 1 83 ? -10.270 0.038 5.069 1.00 88.50 83 GLN A O 1
ATOM 674 N N . ARG A 1 84 ? -10.053 1.331 3.246 1.00 88.50 84 ARG A N 1
ATOM 675 C CA . ARG A 1 84 ? -10.878 2.428 3.781 1.00 88.50 84 ARG A CA 1
ATOM 676 C C . ARG A 1 84 ? -12.317 1.990 4.039 1.00 88.50 84 ARG A C 1
ATOM 678 O O . ARG A 1 84 ? -12.880 2.345 5.069 1.00 88.50 84 ARG A O 1
ATOM 685 N N . ALA A 1 85 ? -12.905 1.217 3.126 1.00 89.25 85 ALA A N 1
ATOM 686 C CA . ALA A 1 85 ? -14.251 0.683 3.302 1.00 89.25 85 ALA A CA 1
ATOM 687 C C . ALA A 1 85 ? -14.330 -0.237 4.531 1.00 89.25 85 ALA A C 1
ATOM 689 O O . ALA A 1 85 ? -15.244 -0.100 5.338 1.00 89.25 85 ALA A O 1
ATOM 690 N N . MET A 1 86 ? -13.343 -1.115 4.721 1.00 89.88 86 MET A N 1
ATOM 691 C CA . MET A 1 86 ? -13.260 -2.002 5.881 1.00 89.88 86 MET A CA 1
ATOM 692 C C . MET A 1 86 ? -13.095 -1.223 7.194 1.00 89.88 86 MET A C 1
ATOM 694 O O . MET A 1 86 ? -13.793 -1.513 8.163 1.00 89.88 86 MET A O 1
ATOM 698 N N . ALA A 1 87 ? -12.241 -0.196 7.216 1.00 88.50 87 ALA A N 1
ATOM 699 C CA . ALA A 1 87 ? -12.079 0.682 8.376 1.00 88.50 87 ALA A CA 1
ATOM 700 C C . ALA A 1 87 ? -13.382 1.425 8.728 1.00 88.50 87 ALA A C 1
ATOM 702 O O . ALA A 1 87 ? -13.734 1.542 9.904 1.00 88.50 87 ALA A O 1
ATOM 703 N N . GLN A 1 88 ? -14.137 1.875 7.720 1.00 89.75 88 GLN A N 1
ATOM 704 C CA . GLN A 1 88 ? -15.440 2.507 7.928 1.00 89.75 88 GLN A CA 1
ATOM 705 C C . GLN A 1 88 ? -16.468 1.520 8.490 1.00 89.75 88 GLN A C 1
ATOM 707 O O . GLN A 1 88 ? -17.180 1.852 9.436 1.00 89.75 88 GLN A O 1
ATOM 712 N N . VAL A 1 89 ? -16.534 0.307 7.934 1.00 90.62 89 VAL A N 1
ATOM 713 C CA . VAL A 1 89 ? -17.420 -0.756 8.429 1.00 90.62 89 VAL A CA 1
ATOM 714 C C . VAL A 1 89 ? -17.103 -1.073 9.886 1.00 90.62 89 VAL A C 1
ATOM 716 O O . VAL A 1 89 ? -18.022 -1.099 10.702 1.00 90.62 89 VAL A O 1
ATOM 719 N N . LEU A 1 90 ? -15.824 -1.245 10.236 1.00 90.19 90 LEU A N 1
ATOM 720 C CA . LEU A 1 90 ? -15.442 -1.494 11.621 1.00 90.19 90 LEU A CA 1
ATOM 721 C C . LEU A 1 90 ? -15.828 -0.318 12.520 1.00 90.19 90 LEU A C 1
ATOM 723 O O . LEU A 1 90 ? -16.424 -0.547 13.559 1.00 90.19 90 LEU A O 1
ATOM 727 N N . THR A 1 91 ? -15.559 0.923 12.110 1.00 89.25 91 THR A N 1
ATOM 728 C CA . THR A 1 91 ? -15.924 2.120 12.888 1.00 89.25 91 THR A CA 1
ATOM 729 C C . THR A 1 91 ? -17.422 2.166 13.188 1.00 89.25 91 THR A C 1
ATOM 731 O O . THR A 1 91 ? -17.812 2.399 14.333 1.00 89.25 91 THR A O 1
ATOM 734 N N . ASN A 1 92 ? -18.256 1.896 12.181 1.00 89.19 92 ASN A N 1
ATOM 735 C CA . ASN A 1 92 ? -19.707 1.864 12.337 1.00 89.19 92 ASN A CA 1
ATOM 736 C C . ASN A 1 92 ? -20.138 0.735 13.289 1.00 89.19 92 ASN A C 1
ATOM 738 O O . ASN A 1 92 ? -20.866 0.981 14.245 1.00 89.19 92 ASN A O 1
ATOM 742 N N . ILE A 1 93 ? -19.625 -0.484 13.093 1.00 91.25 93 ILE A N 1
ATOM 743 C CA . ILE A 1 93 ? -19.938 -1.630 13.960 1.00 91.25 93 ILE A CA 1
ATOM 744 C C . ILE A 1 93 ? -19.477 -1.375 15.403 1.00 91.25 93 ILE A C 1
ATOM 746 O O . ILE A 1 93 ? -20.210 -1.656 16.347 1.00 91.25 93 ILE A O 1
ATOM 750 N N . SER A 1 94 ? -18.281 -0.818 15.599 1.00 90.75 94 SER A N 1
ATOM 751 C CA . SER A 1 94 ? -17.746 -0.465 16.917 1.00 90.75 94 SER A CA 1
ATOM 752 C C . SER A 1 94 ? -18.650 0.517 17.655 1.00 90.75 94 SER A C 1
ATOM 754 O O . SER A 1 94 ? -18.866 0.361 18.857 1.00 90.75 94 SER A O 1
ATOM 756 N N . HIS A 1 95 ? -19.170 1.526 16.952 1.00 89.44 95 HIS A N 1
ATOM 757 C CA . HIS A 1 95 ? -20.131 2.470 17.511 1.00 89.44 95 HIS A CA 1
ATOM 758 C C . HIS A 1 95 ? -21.414 1.749 17.947 1.00 89.44 95 HIS A C 1
ATOM 760 O O . HIS A 1 95 ? -21.835 1.883 19.097 1.00 89.44 95 HIS A O 1
ATOM 766 N N . ASP A 1 96 ? -21.971 0.916 17.071 1.00 92.88 96 ASP A N 1
ATOM 767 C CA . ASP A 1 96 ? -23.240 0.227 17.313 1.00 92.88 96 ASP A CA 1
ATOM 768 C C . ASP A 1 96 ? -23.149 -0.843 18.410 1.00 92.88 96 ASP A C 1
ATOM 770 O O . ASP A 1 96 ? -24.139 -1.102 19.087 1.00 92.88 96 ASP A O 1
ATOM 774 N N . ILE A 1 97 ? -21.970 -1.436 18.639 1.00 92.00 97 ILE A N 1
ATOM 775 C CA . ILE A 1 97 ? -21.728 -2.381 19.743 1.00 92.00 97 ILE A CA 1
ATOM 776 C C . ILE A 1 97 ? -21.502 -1.658 21.078 1.00 92.00 97 ILE A C 1
ATOM 778 O O . ILE A 1 97 ? -21.867 -2.183 22.135 1.00 92.00 97 ILE A O 1
ATOM 782 N N . ARG A 1 98 ? -20.930 -0.449 21.069 1.00 88.62 98 ARG A N 1
ATOM 783 C CA . ARG A 1 98 ? -20.660 0.303 22.304 1.00 88.62 98 ARG A CA 1
ATOM 784 C C . ARG A 1 98 ? -21.947 0.588 23.077 1.00 88.62 98 ARG A C 1
ATOM 786 O O . ARG A 1 98 ? -21.967 0.417 24.290 1.00 88.62 98 ARG A O 1
ATOM 793 N N . THR A 1 99 ? -23.025 0.943 22.381 1.00 92.44 99 THR A N 1
ATOM 794 C CA . THR A 1 99 ? -24.325 1.249 22.994 1.00 92.44 99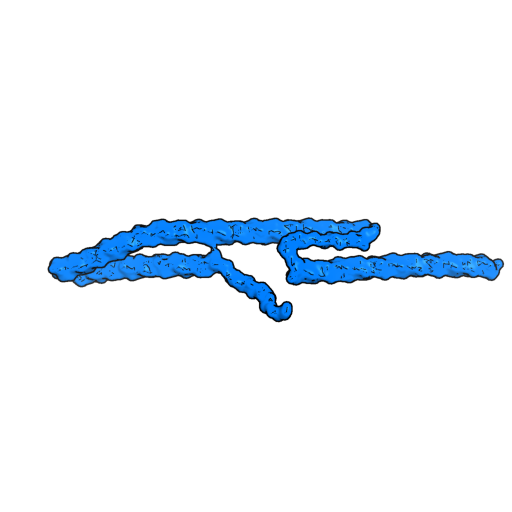 THR A CA 1
ATOM 795 C C . THR A 1 99 ? -24.913 0.085 23.811 1.00 92.44 99 THR A C 1
ATOM 797 O O . THR A 1 99 ? -25.148 0.278 25.007 1.00 92.44 99 THR A O 1
ATOM 800 N N . PRO A 1 100 ? -25.135 -1.127 23.257 1.00 94.81 100 PRO A N 1
ATOM 801 C CA . PRO A 1 100 ? -25.637 -2.256 24.038 1.00 94.81 100 PRO A CA 1
ATOM 802 C C . PRO A 1 100 ? -24.645 -2.727 25.108 1.00 94.81 100 PRO A C 1
ATOM 804 O O . PRO A 1 100 ? -25.088 -3.185 26.158 1.00 94.81 100 PRO A O 1
ATOM 807 N N . LEU A 1 101 ? -23.328 -2.573 24.908 1.00 92.75 101 LEU A N 1
ATOM 808 C CA . LEU A 1 101 ? -22.335 -2.866 25.948 1.00 92.75 101 LEU A CA 1
ATOM 809 C C . LEU A 1 101 ? -22.448 -1.920 27.146 1.00 92.75 101 LEU A C 1
ATOM 811 O O . LEU A 1 101 ? -22.409 -2.382 28.282 1.00 92.75 101 LEU A O 1
ATOM 815 N N . THR A 1 102 ? -22.644 -0.619 26.921 1.00 92.31 102 THR A N 1
ATOM 816 C CA . THR A 1 102 ? -22.873 0.339 28.012 1.00 92.31 102 THR A CA 1
ATOM 817 C C . THR A 1 102 ? -24.129 -0.017 28.808 1.00 92.31 102 THR A C 1
ATOM 819 O O . THR A 1 102 ? -24.098 -0.005 30.036 1.00 92.31 102 THR A O 1
ATOM 822 N N . VAL A 1 103 ? -25.214 -0.405 28.128 1.00 95.38 103 VAL A N 1
ATOM 823 C CA . VAL A 1 103 ? -26.442 -0.875 28.793 1.00 95.38 103 VAL A CA 1
ATOM 824 C C . VAL A 1 103 ? -26.193 -2.171 29.574 1.00 95.38 103 VAL A C 1
ATOM 826 O O . VAL A 1 103 ? -26.657 -2.303 30.705 1.00 95.38 103 VAL A O 1
ATOM 829 N N . LEU A 1 104 ? -25.438 -3.117 29.008 1.00 94.69 104 LEU A N 1
ATOM 830 C CA . LEU A 1 104 ? -25.079 -4.374 29.669 1.00 94.69 104 LEU A CA 1
ATOM 831 C C . LEU A 1 104 ? -24.273 -4.138 30.953 1.00 94.69 104 LEU A C 1
ATOM 833 O O . LEU A 1 104 ? -24.595 -4.742 31.975 1.00 94.69 104 LEU A O 1
ATOM 837 N N . LYS A 1 105 ? -23.279 -3.242 30.916 1.00 93.25 105 LYS A N 1
ATOM 838 C CA . LYS A 1 105 ? -22.497 -2.852 32.099 1.00 93.25 105 LYS A CA 1
ATOM 839 C C . LYS A 1 105 ? -23.385 -2.230 33.173 1.00 93.25 105 LYS A C 1
ATOM 841 O O . LYS A 1 105 ? -23.387 -2.709 34.301 1.00 93.25 105 LYS A O 1
ATOM 846 N N . GLY A 1 106 ? -24.236 -1.267 32.806 1.00 93.38 106 GLY A N 1
ATOM 847 C CA . GLY A 1 106 ? -25.177 -0.653 33.751 1.00 93.38 106 GLY A CA 1
ATOM 848 C C . GLY A 1 106 ? -26.128 -1.669 34.398 1.00 93.38 106 GLY A C 1
ATOM 849 O O . GLY A 1 106 ? -26.345 -1.641 35.608 1.00 93.38 106 GLY A O 1
ATOM 850 N N . ASN A 1 107 ? -26.647 -2.629 33.625 1.00 94.00 107 ASN A N 1
ATOM 851 C CA . ASN A 1 107 ? -27.458 -3.722 34.170 1.00 94.00 107 ASN A CA 1
ATOM 852 C C . ASN A 1 107 ? -26.655 -4.616 35.126 1.00 94.00 107 ASN A C 1
ATOM 854 O O . ASN A 1 107 ? -27.179 -5.032 36.159 1.00 94.00 107 ASN A O 1
ATOM 858 N N . SER A 1 108 ? -25.396 -4.904 34.796 1.00 93.31 108 SER A N 1
ATOM 859 C CA . SER A 1 108 ? -24.505 -5.686 35.649 1.00 93.31 108 SER A CA 1
ATOM 860 C C . SER A 1 108 ? -24.228 -4.990 36.986 1.00 93.31 108 SER A C 1
ATOM 862 O O . SER A 1 108 ? -24.360 -5.603 38.044 1.00 93.31 108 SER A O 1
ATOM 864 N N . GLU A 1 109 ? -23.950 -3.686 36.963 1.00 92.12 109 GLU A N 1
ATOM 865 C CA . GLU A 1 109 ? -23.748 -2.858 38.159 1.00 92.12 109 GLU A CA 1
ATOM 866 C C . GLU A 1 109 ? -25.001 -2.813 39.048 1.00 92.12 109 GLU A C 1
ATOM 868 O O . GLU A 1 109 ? -24.914 -2.944 40.276 1.00 92.12 109 GLU A O 1
ATOM 873 N N . MET A 1 110 ? -26.190 -2.689 38.444 1.00 92.38 110 MET A N 1
ATOM 874 C CA . MET A 1 110 ? -27.463 -2.752 39.171 1.00 92.38 110 MET A CA 1
ATOM 875 C C . MET A 1 110 ? -27.691 -4.129 39.805 1.00 92.38 110 MET A C 1
ATOM 877 O O . MET A 1 110 ? -28.138 -4.210 40.953 1.00 92.38 110 MET A O 1
ATOM 881 N N . LEU A 1 111 ? -27.380 -5.213 39.086 1.00 90.69 111 LEU A N 1
ATOM 882 C CA . LEU A 1 111 ? -27.478 -6.581 39.601 1.00 90.69 111 LEU A CA 1
ATOM 883 C C . LEU A 1 111 ? -26.512 -6.812 40.765 1.00 90.69 111 LEU A C 1
ATOM 885 O O . LEU A 1 111 ? -26.921 -7.361 41.787 1.00 90.69 111 LEU A O 1
ATOM 889 N N . PHE A 1 112 ? -25.268 -6.350 40.640 1.00 90.25 112 PHE A N 1
ATOM 890 C CA . PHE A 1 112 ? -24.265 -6.426 41.698 1.00 90.25 112 PHE A CA 1
ATOM 891 C C . PHE A 1 112 ? -24.728 -5.686 42.962 1.00 90.25 112 PHE A C 1
ATOM 893 O O . PHE A 1 112 ? -24.700 -6.243 44.062 1.00 90.25 112 PHE A O 1
ATOM 900 N N . SER A 1 113 ? -25.235 -4.461 42.798 1.00 89.81 113 SER A N 1
ATOM 901 C CA . SER A 1 113 ? -25.726 -3.631 43.905 1.00 89.81 113 SER A CA 1
ATOM 902 C C . SER A 1 113 ? -26.912 -4.282 44.624 1.00 89.81 113 SER A C 1
ATOM 904 O O . SER A 1 113 ? -26.885 -4.441 45.845 1.00 89.81 113 SER A O 1
ATOM 906 N N . ARG A 1 114 ? -27.911 -4.775 43.878 1.00 88.69 114 ARG A N 1
ATOM 907 C CA . ARG A 1 114 ? -29.067 -5.479 44.460 1.00 88.69 114 ARG A CA 1
ATOM 908 C C . ARG A 1 114 ? -28.690 -6.789 45.139 1.00 88.69 114 ARG A C 1
ATOM 910 O O . ARG A 1 114 ? -29.277 -7.125 46.166 1.00 88.69 114 ARG A O 1
ATOM 917 N N . ALA A 1 115 ? -27.732 -7.529 44.580 1.00 87.38 115 ALA A N 1
ATOM 918 C CA . ALA A 1 115 ? -27.239 -8.763 45.181 1.00 87.38 115 ALA A CA 1
ATO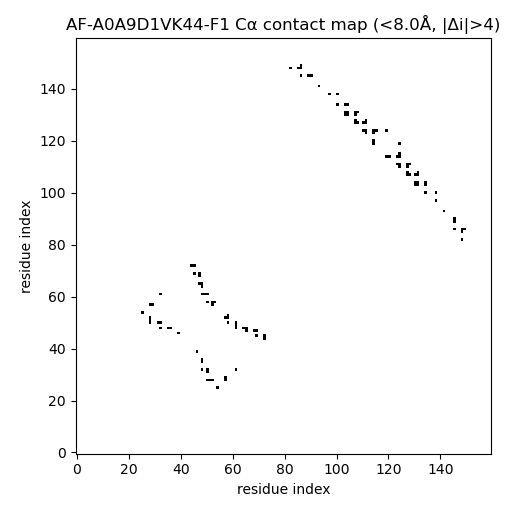M 919 C C . ALA A 1 115 ? -26.577 -8.507 46.539 1.00 87.38 115 ALA A C 1
ATOM 921 O O . ALA A 1 115 ? -26.789 -9.276 47.478 1.00 87.38 115 ALA A O 1
ATOM 922 N N . LYS A 1 116 ? -25.846 -7.396 46.662 1.00 84.94 116 LYS A N 1
ATOM 923 C CA . LYS A 1 116 ? -25.244 -6.951 47.920 1.00 84.94 116 LYS A CA 1
ATOM 924 C C . LYS A 1 116 ? -26.293 -6.502 48.941 1.00 84.94 116 LYS A C 1
ATOM 926 O O . LYS A 1 116 ? -26.236 -6.926 50.090 1.00 84.94 116 LYS A O 1
ATOM 931 N N . GLU A 1 117 ? -27.264 -5.690 48.528 1.00 87.56 117 GLU A N 1
ATOM 932 C CA . GLU A 1 117 ? -28.340 -5.189 49.401 1.00 87.56 117 GLU A CA 1
ATOM 933 C C . GLU A 1 117 ? -29.262 -6.306 49.910 1.00 87.56 117 GLU A C 1
ATOM 935 O O . GLU A 1 117 ? -29.630 -6.332 51.081 1.00 87.56 117 GLU A O 1
ATOM 940 N N . SER A 1 118 ? -29.608 -7.262 49.045 1.00 84.38 118 SER A N 1
ATOM 941 C CA . SER A 1 118 ? -30.557 -8.340 49.361 1.00 84.38 118 SER A CA 1
ATOM 942 C C . SER A 1 118 ? -29.905 -9.546 50.046 1.00 84.38 118 SER A C 1
ATOM 944 O O . SER A 1 118 ? -30.562 -10.570 50.215 1.00 84.38 118 SER A O 1
ATOM 946 N N . SER A 1 119 ? -28.619 -9.453 50.419 1.00 83.25 119 SER A N 1
ATOM 947 C CA . SER A 1 119 ? -27.838 -10.561 51.000 1.00 83.25 119 SER A CA 1
ATOM 948 C C . SER A 1 119 ? -27.899 -11.843 50.154 1.00 83.25 119 SER A C 1
ATOM 950 O O . SER A 1 119 ? -27.928 -12.956 50.684 1.00 83.25 119 SER A O 1
ATOM 952 N N . LEU A 1 120 ? -27.971 -11.689 48.826 1.00 83.56 120 LEU A N 1
ATOM 953 C CA . LEU A 1 120 ? -27.995 -12.817 47.900 1.00 83.56 120 LEU A CA 1
ATOM 954 C C . LEU A 1 120 ? -26.647 -13.560 47.944 1.00 83.56 120 LEU A C 1
ATOM 956 O O . LEU A 1 120 ? -25.627 -12.956 48.289 1.00 83.56 120 LEU A O 1
ATOM 960 N N . PRO A 1 121 ? -26.617 -14.855 47.574 1.00 84.44 121 PRO A N 1
ATOM 961 C CA . PRO A 1 121 ? -25.389 -15.643 47.577 1.00 84.44 121 PRO A CA 1
ATOM 962 C C . PRO A 1 121 ? -24.254 -14.961 46.802 1.00 84.44 121 PRO A C 1
ATOM 964 O O . PRO A 1 121 ? -24.491 -14.391 45.735 1.00 84.44 121 PRO A O 1
ATOM 967 N N . GLU A 1 122 ? -23.011 -15.092 47.278 1.00 84.88 122 GLU A N 1
ATOM 968 C CA . GLU A 1 122 ? -21.819 -14.536 46.605 1.00 84.88 122 GLU A CA 1
ATOM 969 C C . GLU A 1 122 ? -21.707 -14.964 45.131 1.00 84.88 122 GLU A C 1
ATOM 971 O O . GLU A 1 122 ? -21.193 -14.217 44.301 1.00 84.88 122 GLU A O 1
ATOM 976 N N . SER A 1 123 ? -22.259 -16.126 44.765 1.00 85.81 123 SER A N 1
ATOM 977 C CA . SER A 1 123 ? -22.314 -16.599 43.378 1.00 85.81 123 SER A CA 1
ATOM 978 C C . SER A 1 123 ? -23.062 -15.655 42.427 1.00 85.81 123 SER A C 1
ATOM 980 O O . SER A 1 123 ? -22.695 -15.576 41.254 1.00 85.81 123 SER A O 1
ATOM 982 N N . PHE A 1 124 ? -24.067 -14.910 42.905 1.00 85.25 124 PHE A N 1
ATOM 983 C CA . PHE A 1 124 ? -24.776 -13.899 42.111 1.00 85.25 124 PHE A CA 1
ATOM 984 C C . PHE A 1 124 ? -23.925 -12.646 41.890 1.00 85.25 124 PHE A C 1
ATOM 986 O O . PHE A 1 124 ? -23.903 -12.115 40.780 1.00 85.25 124 PHE A O 1
ATOM 993 N N . GLN A 1 125 ? -23.183 -12.209 42.911 1.00 86.88 125 GLN A N 1
ATOM 994 C CA . GLN A 1 125 ? -22.250 -11.083 42.795 1.00 86.88 125 GLN A CA 1
ATOM 995 C C . GLN A 1 125 ? -21.113 -11.428 41.823 1.00 86.88 125 GLN A C 1
ATOM 997 O O . GLN A 1 125 ? -20.841 -10.667 40.896 1.00 86.88 125 GLN A O 1
ATOM 1002 N N . ALA A 1 126 ? -20.543 -12.631 41.949 1.00 89.56 126 ALA A N 1
ATOM 1003 C CA . ALA A 1 126 ? -19.517 -13.141 41.041 1.00 89.56 126 ALA A CA 1
ATOM 1004 C C . ALA A 1 126 ? -20.015 -13.292 39.591 1.00 89.56 126 ALA A C 1
ATOM 1006 O O . ALA A 1 126 ? -19.230 -13.200 38.646 1.00 89.56 126 ALA A O 1
ATOM 1007 N N . MET A 1 127 ? -21.313 -13.541 39.381 1.00 90.31 127 MET A N 1
ATOM 1008 C CA . MET A 1 127 ? -21.898 -13.605 38.040 1.00 90.31 127 MET A CA 1
ATOM 1009 C C . MET A 1 127 ? -22.009 -12.219 37.398 1.00 90.31 127 MET A C 1
ATOM 1011 O O . MET A 1 127 ? -21.646 -12.077 36.232 1.00 90.31 127 MET A O 1
ATOM 1015 N N . ALA A 1 128 ? -22.459 -11.209 38.147 1.00 90.50 128 ALA A N 1
ATOM 1016 C CA . ALA A 1 128 ? -22.481 -9.825 37.675 1.00 90.50 128 ALA A CA 1
ATOM 1017 C C . ALA A 1 128 ? -21.058 -9.339 37.341 1.00 90.50 128 ALA A C 1
ATOM 1019 O O . ALA A 1 128 ? -20.790 -8.874 36.235 1.00 90.50 128 ALA A O 1
ATOM 1020 N N . GLU A 1 129 ? -20.094 -9.576 38.227 1.00 91.38 129 GLU A N 1
ATOM 1021 C CA . GLU A 1 129 ? -18.695 -9.219 37.972 1.00 91.38 129 GLU A CA 1
ATOM 1022 C C . GLU A 1 129 ? -18.136 -9.903 36.710 1.00 91.38 129 GLU A C 1
ATOM 1024 O O . GLU A 1 129 ? -17.479 -9.268 35.887 1.00 91.38 129 GLU A O 1
ATOM 1029 N N . LYS A 1 130 ? -18.467 -11.181 36.477 1.00 93.12 130 LYS A N 1
ATOM 1030 C CA . LYS A 1 130 ? -18.095 -11.879 35.235 1.00 93.12 130 LYS A CA 1
ATOM 1031 C C . LYS A 1 130 ? -18.709 -11.254 33.982 1.00 93.12 130 LYS A C 1
ATOM 1033 O O . LYS A 1 130 ? -18.035 -11.218 32.953 1.00 93.12 130 LYS A O 1
ATOM 1038 N N . ILE A 1 131 ? -19.967 -10.812 34.030 1.00 93.56 131 ILE A N 1
ATOM 1039 C CA . ILE A 1 131 ? -20.624 -10.138 32.896 1.00 93.56 131 ILE A CA 1
ATOM 1040 C C . ILE A 1 131 ? -19.894 -8.832 32.576 1.00 93.56 131 ILE A C 1
ATOM 1042 O O . ILE A 1 131 ? -19.608 -8.566 31.409 1.00 93.56 131 ILE A O 1
ATOM 1046 N N . ASP A 1 132 ? -19.539 -8.067 33.607 1.00 91.94 132 ASP A N 1
ATOM 1047 C CA . ASP A 1 132 ? -18.818 -6.803 33.462 1.00 91.94 132 ASP A CA 1
ATOM 1048 C C . ASP A 1 132 ? -17.417 -7.008 32.860 1.00 91.94 132 ASP A C 1
ATOM 1050 O O . ASP A 1 132 ? -17.085 -6.432 31.822 1.00 91.94 132 ASP A O 1
ATOM 1054 N N . GLN A 1 133 ? -16.648 -7.963 33.395 1.00 94.31 133 GLN A N 1
ATOM 1055 C CA . GLN A 1 133 ? -15.339 -8.340 32.848 1.00 94.31 133 GLN A CA 1
ATOM 1056 C C . GLN A 1 133 ? -15.419 -8.787 31.381 1.00 94.31 133 GLN A C 1
ATOM 1058 O O . GLN A 1 133 ? -14.519 -8.506 30.586 1.00 94.31 133 GLN A O 1
ATOM 1063 N N . LYS A 1 134 ? -16.482 -9.502 30.993 1.00 93.50 134 LYS A N 1
ATOM 1064 C CA . LYS A 1 134 ? -16.685 -9.932 29.602 1.00 93.50 134 LYS A CA 1
ATOM 1065 C C . LYS A 1 134 ? -17.041 -8.763 28.683 1.00 93.50 134 LYS A C 1
ATOM 1067 O O . LYS A 1 134 ? -16.576 -8.751 27.542 1.00 93.50 134 LYS A O 1
ATOM 1072 N N . ALA A 1 135 ? -17.803 -7.783 29.165 1.00 93.38 135 ALA A N 1
ATOM 1073 C CA . ALA A 1 135 ? -18.086 -6.549 28.434 1.00 93.38 135 ALA A CA 1
ATOM 1074 C C . ALA A 1 135 ? -16.807 -5.724 28.187 1.00 93.38 135 ALA A C 1
ATOM 1076 O O . ALA A 1 135 ? -16.595 -5.224 27.076 1.00 93.38 135 ALA A O 1
ATOM 1077 N N . ASP A 1 136 ? -15.914 -5.653 29.175 1.00 92.00 136 ASP A N 1
ATOM 1078 C CA . ASP A 1 136 ? -14.616 -4.982 29.042 1.00 92.00 136 ASP A CA 1
ATOM 1079 C C . ASP A 1 136 ? -13.681 -5.709 28.073 1.00 92.00 136 ASP A C 1
ATOM 1081 O O . ASP A 1 136 ? -13.077 -5.074 27.207 1.00 92.00 136 ASP A O 1
ATOM 1085 N N . GLN A 1 137 ? -13.624 -7.044 28.136 1.00 93.25 137 GLN A N 1
ATOM 1086 C CA . GLN A 1 137 ? -12.871 -7.852 27.168 1.00 93.25 137 GLN A CA 1
ATOM 1087 C C . GLN A 1 137 ? -13.347 -7.611 25.731 1.00 93.25 137 GLN A C 1
ATOM 1089 O O . GLN A 1 137 ? -12.522 -7.483 24.826 1.00 93.25 137 GLN A O 1
ATOM 1094 N N . LEU A 1 138 ? -14.663 -7.518 25.510 1.00 91.56 138 LEU A N 1
ATOM 1095 C CA . LEU A 1 138 ? -15.205 -7.251 24.178 1.00 91.56 138 LEU A CA 1
ATOM 1096 C C . LEU A 1 138 ? -14.866 -5.832 23.704 1.00 91.56 138 LEU A C 1
ATOM 1098 O O . LEU A 1 138 ? -14.496 -5.643 22.547 1.00 91.56 138 LEU A O 1
ATOM 1102 N N . THR A 1 139 ? -14.934 -4.847 24.601 1.00 91.00 139 THR A N 1
ATOM 1103 C CA . THR A 1 139 ? -14.551 -3.459 24.301 1.00 91.00 139 THR A CA 1
ATOM 1104 C C . THR A 1 139 ? -13.074 -3.359 23.914 1.00 91.00 139 THR A C 1
ATOM 1106 O O . THR A 1 139 ? -12.743 -2.713 22.919 1.00 91.00 139 THR A O 1
ATOM 1109 N N . ALA A 1 140 ? -12.191 -4.030 24.658 1.00 90.44 140 ALA A N 1
ATOM 1110 C CA . ALA A 1 140 ? -10.762 -4.082 24.364 1.00 90.44 140 ALA A CA 1
ATOM 1111 C C . ALA A 1 140 ? -10.488 -4.734 23.001 1.00 90.44 140 ALA A C 1
ATOM 1113 O O . ALA A 1 140 ? -9.809 -4.139 22.169 1.00 90.44 140 ALA A O 1
ATOM 1114 N N . ALA A 1 141 ? -11.101 -5.889 22.722 1.00 89.69 141 ALA A N 1
ATOM 1115 C CA . ALA A 1 141 ? -10.937 -6.581 21.444 1.00 89.69 141 ALA A CA 1
ATOM 1116 C C . ALA A 1 141 ? -11.362 -5.714 20.245 1.00 89.69 141 ALA A C 1
ATOM 1118 O O . ALA A 1 141 ? -10.693 -5.700 19.214 1.00 89.69 141 ALA A O 1
ATOM 1119 N N . ILE A 1 142 ? -12.457 -4.957 20.371 1.00 88.38 142 ILE A N 1
ATOM 1120 C CA . ILE A 1 142 ? -12.921 -4.044 19.316 1.00 88.38 142 ILE A CA 1
ATOM 1121 C C . ILE A 1 142 ? -11.912 -2.916 19.071 1.00 88.38 142 ILE A C 1
ATOM 1123 O O . ILE A 1 142 ? -11.645 -2.574 17.916 1.00 88.38 142 ILE A O 1
ATOM 1127 N N . ASN A 1 143 ? -11.340 -2.348 20.134 1.00 87.31 143 ASN A N 1
ATOM 1128 C CA . ASN A 1 143 ? -10.322 -1.306 20.016 1.00 87.31 143 ASN A CA 1
ATOM 1129 C C . ASN A 1 143 ? -9.035 -1.841 19.367 1.00 87.31 143 ASN A C 1
ATOM 1131 O O . ASN A 1 143 ? -8.458 -1.158 18.521 1.00 87.31 143 ASN A O 1
ATOM 1135 N N . ASP A 1 144 ? -8.635 -3.074 19.687 1.00 88.62 144 ASP A N 1
ATOM 1136 C CA . ASP A 1 144 ? -7.488 -3.731 19.057 1.00 88.62 144 ASP A CA 1
ATOM 1137 C C . ASP A 1 144 ? -7.705 -3.896 17.550 1.00 88.62 144 ASP A C 1
ATOM 1139 O O . ASP A 1 144 ? -6.854 -3.496 16.755 1.00 88.62 144 ASP A O 1
ATOM 1143 N N . TYR A 1 145 ? -8.871 -4.395 17.120 1.00 85.88 145 TYR A N 1
ATOM 1144 C CA . TYR A 1 145 ? -9.191 -4.487 15.689 1.00 85.88 145 TYR A CA 1
ATOM 1145 C C . TYR A 1 145 ? -9.160 -3.123 14.992 1.00 85.88 145 TYR A C 1
ATOM 1147 O O . TYR A 1 145 ? -8.741 -3.034 13.837 1.00 85.88 145 TYR A O 1
ATOM 1155 N N . HIS A 1 146 ? -9.561 -2.053 15.683 1.00 83.25 146 HIS A N 1
ATOM 1156 C CA . HIS A 1 146 ? -9.506 -0.702 15.133 1.00 83.25 146 HIS A CA 1
ATOM 1157 C C . HIS A 1 146 ? -8.062 -0.257 14.874 1.00 83.25 146 HIS A C 1
ATOM 1159 O O . HIS A 1 146 ? -7.785 0.319 13.823 1.00 83.25 146 HIS A O 1
ATOM 1165 N N . LEU A 1 147 ? -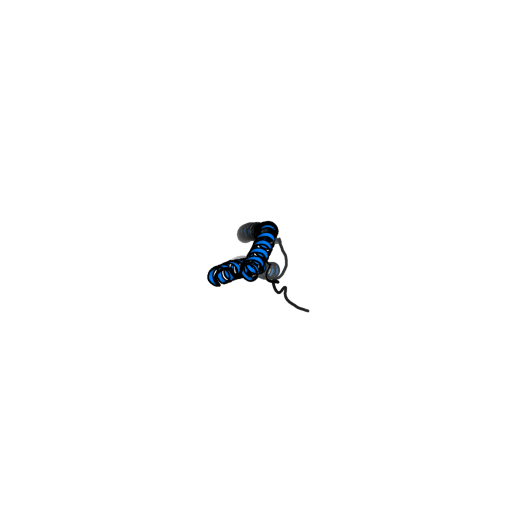7.131 -0.581 15.775 1.00 81.62 147 LEU A N 1
ATOM 1166 C CA . LEU A 1 147 ? -5.701 -0.306 15.604 1.00 81.62 147 LEU A CA 1
ATOM 1167 C C . LEU A 1 147 ? -5.095 -1.086 14.428 1.00 81.62 147 LEU A C 1
ATOM 1169 O O . LEU A 1 147 ? -4.283 -0.531 13.693 1.00 81.62 147 LEU A O 1
ATOM 1173 N N . TYR A 1 148 ? -5.527 -2.330 14.191 1.00 79.00 148 TYR A N 1
ATOM 1174 C CA . TYR A 1 148 ? -5.072 -3.130 13.042 1.00 79.00 148 TYR A CA 1
ATOM 1175 C C . TYR A 1 148 ? -5.532 -2.586 11.683 1.00 79.00 148 TYR A C 1
ATOM 1177 O O . TYR A 1 148 ? -4.869 -2.825 10.674 1.00 79.00 148 TYR A O 1
ATOM 1185 N N . LEU A 1 149 ? -6.666 -1.880 11.639 1.00 77.12 149 LEU A N 1
ATOM 1186 C CA . LEU A 1 149 ? -7.199 -1.287 10.409 1.00 77.12 149 LEU A CA 1
ATOM 1187 C C . LEU A 1 149 ? -6.751 0.156 10.176 1.00 77.12 149 LEU A C 1
ATOM 1189 O O . LEU A 1 149 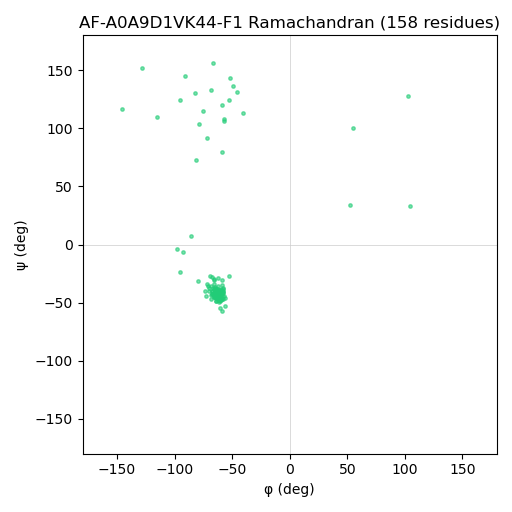? -7.033 0.708 9.107 1.00 77.12 149 LEU A O 1
ATOM 1193 N N . GLN A 1 150 ? -6.048 0.776 11.127 1.00 67.06 150 GLN A N 1
ATOM 1194 C CA . G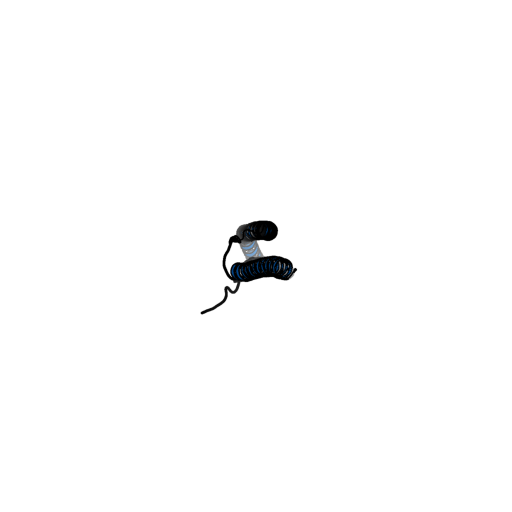LN A 1 150 ? -5.415 2.060 10.864 1.00 67.06 150 GLN A CA 1
ATOM 1195 C C . GLN A 1 150 ? -4.271 1.859 9.866 1.00 67.06 150 GLN A C 1
ATOM 1197 O O . GLN A 1 150 ? -3.466 0.936 10.021 1.00 67.06 150 GLN A O 1
ATOM 1202 N N . PRO A 1 151 ? -4.178 2.699 8.821 1.00 58.56 151 PRO A N 1
ATOM 1203 C CA . PRO A 1 151 ? -3.056 2.621 7.909 1.00 58.56 151 PRO A CA 1
ATOM 1204 C C . PRO A 1 151 ? -1.780 2.826 8.724 1.00 58.56 151 PRO A C 1
ATOM 1206 O O . PRO A 1 151 ? -1.603 3.878 9.338 1.00 58.56 151 PRO A O 1
ATOM 1209 N N . TYR A 1 152 ? -0.889 1.828 8.719 1.00 48.25 152 TYR A N 1
ATOM 1210 C CA . TYR A 1 152 ? 0.498 2.042 9.124 1.00 48.25 152 TYR A CA 1
ATOM 1211 C C . TYR A 1 152 ? 0.965 3.319 8.422 1.00 48.25 152 TYR A C 1
ATOM 1213 O O . TYR A 1 152 ? 0.745 3.425 7.206 1.00 48.25 152 TYR A O 1
ATOM 1221 N N . PRO A 1 153 ? 1.582 4.289 9.123 1.00 45.38 153 PRO A N 1
ATOM 1222 C CA . PRO A 1 153 ? 2.244 5.367 8.426 1.00 45.38 153 PRO A CA 1
ATOM 1223 C C . PRO A 1 153 ? 3.268 4.688 7.525 1.00 45.38 153 PRO A C 1
ATOM 1225 O O . PRO A 1 153 ? 4.268 4.138 7.990 1.00 45.38 153 PRO A O 1
ATOM 1228 N N . LEU A 1 154 ? 2.983 4.663 6.221 1.00 43.00 154 LEU A N 1
ATOM 1229 C CA . LEU A 1 154 ? 4.025 4.463 5.241 1.00 43.00 154 LEU A CA 1
ATOM 1230 C C . LEU A 1 154 ? 4.978 5.597 5.555 1.00 43.00 154 LEU A C 1
ATOM 1232 O O . LEU A 1 154 ? 4.624 6.763 5.379 1.00 43.00 154 LEU A O 1
ATOM 1236 N N . ARG A 1 155 ? 6.120 5.239 6.140 1.00 40.22 155 ARG A N 1
ATOM 1237 C CA . ARG A 1 155 ? 7.269 6.104 6.338 1.00 40.22 155 ARG A CA 1
ATOM 1238 C C . ARG A 1 155 ? 7.673 6.563 4.941 1.00 40.22 155 ARG A C 1
ATOM 1240 O O . ARG A 1 155 ? 8.530 5.962 4.305 1.00 40.22 155 ARG A O 1
ATOM 1247 N N . GLY A 1 156 ? 6.946 7.552 4.424 1.00 42.59 156 GLY A N 1
ATOM 1248 C CA . GLY A 1 156 ? 7.364 8.367 3.308 1.00 42.59 156 GLY A CA 1
ATOM 1249 C C . GLY A 1 156 ? 8.732 8.866 3.706 1.00 42.59 156 GLY A C 1
ATOM 1250 O O . GLY A 1 156 ? 8.894 9.339 4.834 1.00 42.59 156 GLY A O 1
ATOM 1251 N N . GLY A 1 157 ? 9.704 8.599 2.836 1.00 37.81 157 GLY A N 1
ATOM 1252 C CA . GLY A 1 157 ? 11.094 8.961 3.034 1.00 37.81 157 GLY A CA 1
ATOM 1253 C C . GLY A 1 157 ? 11.173 10.347 3.648 1.00 37.81 157 GLY A C 1
ATOM 1254 O O . GLY A 1 157 ? 10.733 11.329 3.057 1.00 37.81 157 GLY A O 1
ATOM 1255 N N . SER A 1 158 ? 11.652 10.354 4.882 1.00 45.03 158 SER A N 1
ATOM 1256 C CA . SER A 1 158 ? 12.147 11.511 5.594 1.00 45.03 158 SER A CA 1
AT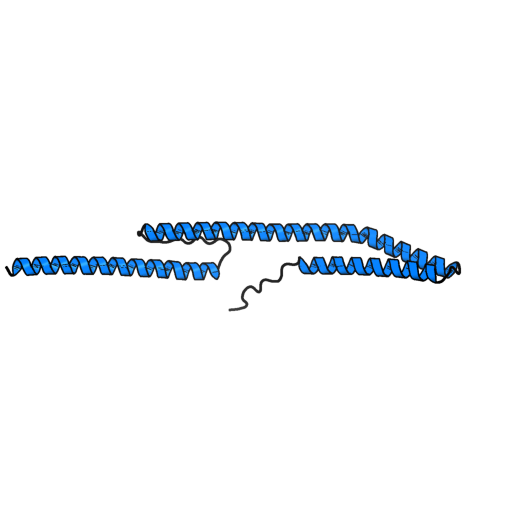OM 1257 C C . SER A 1 158 ? 13.138 12.268 4.719 1.00 45.03 158 SER A C 1
ATOM 1259 O O . SER A 1 158 ? 14.015 11.643 4.123 1.00 45.03 158 SER A O 1
ATOM 1261 N N . ASP A 1 159 ? 12.988 13.587 4.736 1.00 40.88 159 ASP A N 1
ATOM 1262 C CA . ASP A 1 159 ? 14.074 14.553 4.860 1.00 40.88 159 ASP A CA 1
ATOM 1263 C C . ASP A 1 159 ? 15.226 14.454 3.848 1.00 40.88 159 ASP A C 1
ATOM 1265 O O . ASP A 1 159 ? 16.166 13.679 4.023 1.00 40.88 159 ASP A O 1
ATOM 1269 N N . CYS A 1 160 ? 15.162 15.337 2.848 1.00 39.56 160 CYS A N 1
ATOM 1270 C CA . CYS A 1 160 ? 16.267 16.163 2.347 1.00 39.56 160 CYS A CA 1
ATOM 1271 C C . CYS A 1 160 ? 15.678 17.406 1.665 1.00 39.56 160 CYS A C 1
ATOM 1273 O O . CYS A 1 160 ? 14.787 17.230 0.802 1.00 39.56 160 CYS A O 1
#

Organism: NCBI:txid2838499

Foldseek 3Di:
DVVVVVVVVVVVVVVVVVVVVVVVLVVVQVVLQVVVVVCVVQDDLDDQDDGPDPDPVSVVVSVVVRVVVVVVSVVVVVVVVVLVVVLVVLVVVLVVLVVVLVVQLVVLVVQLVVCVVVVHDVVSNVVSVVSNVVSVVVNVVSVVVNVVSPPDPPPSDDDD

Secondary structure (DSSP, 8-state):
-HHHHHHHHHHHHHHHHHHHHHHHHHHHHHHHHHHHHHHHHHS-TT---------HHHHHHHHHHHHHHHHHHHHHHHHHHHHHHHHHHHHHHHHHHHHHHHHHHHHHHHHHHHHHHTT--HHHHHHHHHHHHHHHHHHHHHHHHHHHHSPP--------

pLDDT: mean 81.27, std 14.27, range [37.81, 95.38]